Protein AF-A0A8K1DBE3-F1 (afdb_monomer)

pLDDT: mean 84.12, std 10.94, range [48.41, 96.62]

Organism: NCBI:txid364589

Secondary structure (DSSP, 8-state):
--HHHHHHHHHHHS-HHHHHHHHHHIIIII---SS--S-HHHHHHS--GGGS---PPEE--B-TTT-PBPPPEEEEEEETTEEEEEETTEEEEEEGGG-

Foldseek 3Di:
DDPVVVVVVVVVPDDPVVVVVVVCCCQAPVDADPVGRHGNVCVVPVPPPVQPPPFADFDWFQDPVPRDTDDTFTWRDDDPQWTWTQDPVGIDIDGPVRD

Radius of gyration: 21.19 Å; Cα contacts (8 Å, |Δi|>4): 107; chains: 1; bounding box: 38×29×62 Å

InterPro domains:
  IPR036862 Integrase, C-terminal domain superfamily, retroviral [G3DSA:2.30.30.10] (52-99)
  IPR036862 Integrase, C-terminal domain superfamily, retroviral [SSF50122] (53-99)

Nearest PDB structures (foldseek):
  8w34-assembly1_L  TM=8.075E-01  e=1.621E-01  Human immunodeficiency virus 1
  6rwl-assembly1_B  TM=4.869E-01  e=1.457E-02  Simian immunodeficiency virus
  6rwo-assembly1_B  TM=4.615E-01  e=1.549E-02  Simian immunodeficiency virus
  6rwo-assembly1_D  TM=4.485E-01  e=1.753E-02  Simian immunodeficiency virus
  6rwl-assembly1_D  TM=4.695E-01  e=2.388E-02  Simian immunodeficiency virus

Sequence (99 aa):
MTVLSQQQRVLKTEPPSIRLVKALFTMNFLNCSFESLNPPIVRHFGKSKQLTLEEKPPVLIKDPETGRMECPHDLVTWGRGYSCVSTPTGLRWFPAKWV

Structure (mmCIF, N/CA/C/O backbone):
data_AF-A0A8K1DBE3-F1
#
_entry.id   AF-A0A8K1DBE3-F1
#
loop_
_atom_site.group_PDB
_atom_site.id
_atom_site.type_symbol
_atom_site.label_atom_id
_atom_site.label_alt_id
_atom_site.label_comp_id
_atom_site.label_asym_id
_atom_site.label_entity_id
_atom_site.l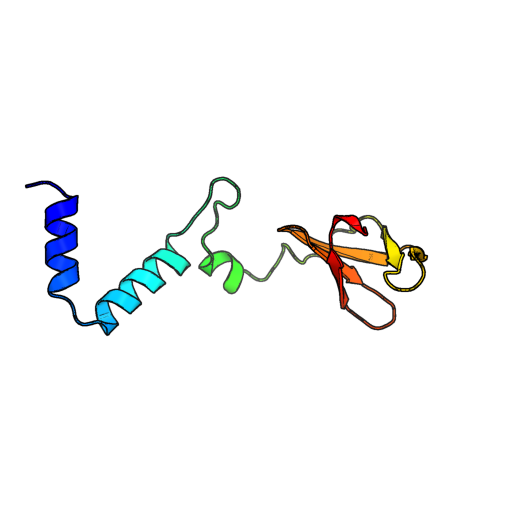abel_seq_id
_atom_site.pdbx_PDB_ins_code
_atom_site.Cartn_x
_atom_site.Cartn_y
_atom_site.Cartn_z
_atom_site.occupancy
_atom_site.B_iso_or_equiv
_atom_site.auth_seq_id
_atom_site.auth_comp_id
_atom_site.auth_asym_id
_atom_site.auth_atom_id
_atom_site.pdbx_PDB_model_num
ATOM 1 N N . MET A 1 1 ? -13.093 -16.774 33.304 1.00 61.81 1 MET A N 1
ATOM 2 C CA . MET A 1 1 ? -13.625 -15.962 32.182 1.00 61.81 1 MET A CA 1
ATOM 3 C C . MET A 1 1 ? -12.478 -15.758 31.204 1.00 61.81 1 MET A C 1
ATOM 5 O O . MET A 1 1 ? -11.407 -15.388 31.663 1.00 61.81 1 MET A O 1
ATOM 9 N N . THR A 1 2 ? -12.627 -16.070 29.916 1.00 85.69 2 THR A N 1
ATOM 10 C CA . THR A 1 2 ? -11.527 -15.889 28.949 1.00 85.69 2 THR A CA 1
ATOM 11 C C . THR A 1 2 ? -11.413 -14.419 28.546 1.00 85.69 2 THR A C 1
ATOM 13 O O . THR A 1 2 ? -12.423 -13.711 28.513 1.00 85.69 2 THR A O 1
ATOM 16 N N . VAL A 1 3 ? -10.211 -13.961 28.188 1.00 81.38 3 VAL A N 1
ATOM 17 C CA . VAL A 1 3 ? -9.984 -12.592 27.681 1.00 81.38 3 VAL A CA 1
ATOM 18 C C . VAL A 1 3 ? -10.943 -12.268 26.527 1.00 81.38 3 VAL A C 1
ATOM 20 O O . VAL A 1 3 ? -11.546 -11.197 26.493 1.00 81.38 3 VAL A O 1
ATOM 23 N N . LEU A 1 4 ? -11.183 -13.239 25.641 1.00 77.44 4 LEU A N 1
ATOM 24 C CA . LEU A 1 4 ? -12.110 -13.109 24.518 1.00 77.44 4 LEU A CA 1
ATOM 25 C C . LEU A 1 4 ? -13.554 -12.831 24.969 1.00 77.44 4 LEU A C 1
ATOM 27 O O . LEU A 1 4 ? -14.210 -11.935 24.439 1.00 77.44 4 LEU A O 1
ATOM 31 N N . SER A 1 5 ? -14.040 -13.555 25.982 1.00 77.69 5 SER A N 1
ATOM 32 C CA . SER A 1 5 ? -15.397 -13.363 26.515 1.00 77.69 5 SER A CA 1
ATOM 33 C C . SER A 1 5 ? -15.583 -12.000 27.199 1.00 77.69 5 SER A C 1
ATOM 35 O O . SER A 1 5 ? -16.646 -11.388 27.081 1.00 77.69 5 SER A O 1
ATOM 37 N N . GLN A 1 6 ? -14.536 -11.469 27.843 1.00 77.75 6 GLN A N 1
ATOM 38 C CA . GLN A 1 6 ? -14.535 -10.105 28.380 1.00 77.75 6 GLN A CA 1
ATOM 39 C C . GLN A 1 6 ? -14.565 -9.061 27.261 1.00 77.75 6 GLN A C 1
ATOM 41 O O . GLN A 1 6 ? -15.373 -8.134 27.326 1.00 77.75 6 GLN A O 1
ATOM 46 N N . GLN A 1 7 ? -13.751 -9.226 26.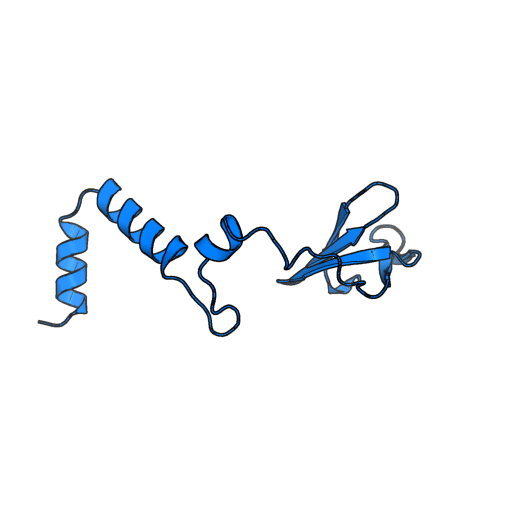214 1.00 76.06 7 GLN A N 1
ATOM 47 C CA . GLN A 1 7 ? -13.723 -8.286 25.091 1.00 76.06 7 GLN A CA 1
ATOM 48 C C . GLN A 1 7 ? -15.054 -8.245 24.337 1.00 76.06 7 GLN A C 1
ATOM 50 O O . GLN A 1 7 ? -15.560 -7.163 24.048 1.00 76.06 7 GLN A O 1
ATOM 55 N N . GLN A 1 8 ? -15.675 -9.400 24.083 1.00 77.56 8 GLN A N 1
ATOM 56 C CA . GLN A 1 8 ? -16.993 -9.449 23.448 1.00 77.56 8 GLN A CA 1
ATOM 57 C C . GLN A 1 8 ? -18.070 -8.750 24.283 1.00 77.56 8 GLN A C 1
ATOM 59 O O . GLN A 1 8 ? -18.953 -8.106 23.720 1.00 77.56 8 GLN A O 1
ATOM 64 N N . ARG A 1 9 ? -18.003 -8.847 25.617 1.00 78.12 9 ARG A N 1
ATOM 65 C CA . ARG A 1 9 ? -18.940 -8.150 26.506 1.00 78.12 9 ARG A CA 1
ATOM 66 C C . ARG A 1 9 ? -18.769 -6.633 26.426 1.00 78.12 9 ARG A C 1
ATOM 68 O O . ARG A 1 9 ? -19.763 -5.935 26.278 1.00 78.12 9 ARG A O 1
ATOM 75 N N . VAL A 1 10 ? -17.527 -6.147 26.449 1.00 74.81 10 VAL A N 1
ATOM 76 C CA . VAL A 1 10 ? -17.207 -4.712 26.324 1.00 74.81 10 VAL A CA 1
ATOM 77 C C . VAL A 1 10 ? -17.652 -4.161 24.965 1.00 74.81 10 VAL A C 1
ATOM 79 O O . VAL A 1 10 ? -18.293 -3.116 24.901 1.00 74.81 10 VAL A O 1
ATOM 82 N N . LEU A 1 11 ? -17.406 -4.894 23.874 1.00 74.00 11 LEU A N 1
ATOM 83 C CA . LEU A 1 11 ? -17.820 -4.480 22.528 1.00 74.00 11 LEU A CA 1
ATOM 84 C C . LEU A 1 11 ? -19.343 -4.394 22.360 1.00 74.00 11 LEU A C 1
ATOM 86 O O . LEU A 1 11 ? -19.814 -3.610 21.541 1.00 74.00 11 LEU A O 1
ATOM 90 N N . LYS A 1 12 ? -20.117 -5.189 23.109 1.00 76.75 12 LYS A N 1
ATOM 91 C CA . LYS A 1 12 ? -21.589 -5.146 23.075 1.00 76.75 12 LYS A CA 1
ATOM 92 C C . LYS A 1 12 ? -22.171 -3.948 23.827 1.00 76.75 12 LYS A C 1
ATOM 94 O O . LYS A 1 12 ? -23.294 -3.560 23.534 1.00 76.75 12 LYS A O 1
ATOM 99 N N . THR A 1 13 ? -21.429 -3.376 24.774 1.00 85.25 13 THR A N 1
ATOM 100 C CA . THR A 1 13 ? -21.890 -2.245 25.596 1.00 85.25 13 THR A CA 1
ATOM 101 C C . THR A 1 13 ? -21.490 -0.878 25.046 1.00 85.25 13 THR A C 1
ATOM 103 O O . THR A 1 13 ? -22.029 0.132 25.483 1.00 85.25 13 THR A O 1
ATOM 106 N N . GLU A 1 14 ? -20.546 -0.819 24.104 1.00 89.75 14 GLU A N 1
ATOM 107 C CA . GLU A 1 14 ? -20.038 0.453 23.588 1.00 89.75 14 GLU A CA 1
ATOM 108 C C . GLU A 1 14 ? -20.893 1.034 22.455 1.00 89.75 14 GLU A C 1
ATOM 110 O O . GLU A 1 14 ? -21.329 0.292 21.566 1.00 89.75 14 GLU A O 1
ATOM 115 N N . PRO A 1 15 ? -21.063 2.372 22.411 1.00 94.56 15 PRO A N 1
ATOM 116 C CA . PRO A 1 15 ? -21.674 3.038 21.27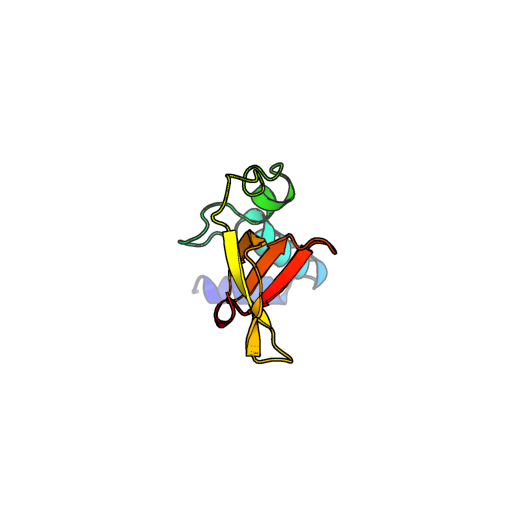1 1.00 94.56 15 PRO A CA 1
ATOM 117 C C . PRO A 1 15 ? -20.936 2.707 19.961 1.00 94.56 15 PRO A C 1
ATOM 119 O O . PRO A 1 15 ? -19.703 2.591 19.963 1.00 94.56 15 PRO A O 1
ATOM 122 N N . PRO A 1 16 ? -21.642 2.619 18.816 1.00 93.19 16 PRO A N 1
ATOM 123 C CA . PRO A 1 16 ? -21.022 2.324 17.522 1.00 93.19 16 PRO A CA 1
ATOM 124 C C . PRO A 1 16 ? -19.852 3.250 17.160 1.00 93.19 16 PRO A C 1
ATOM 126 O O . PRO A 1 16 ? -18.855 2.793 16.604 1.00 93.19 16 PRO A O 1
ATOM 129 N N . SER A 1 17 ? -19.931 4.532 17.526 1.00 95.44 17 SER A N 1
ATOM 130 C CA . SER A 1 17 ? -18.871 5.519 17.289 1.00 95.44 17 SER A CA 1
ATOM 131 C C . SER A 1 17 ? -17.579 5.193 18.042 1.00 95.44 17 SER A C 1
ATOM 133 O O . SER A 1 17 ? -16.499 5.260 17.462 1.00 95.44 17 SER A O 1
ATOM 135 N N . ILE A 1 18 ? -17.672 4.775 19.306 1.00 93.88 18 ILE A N 1
ATOM 136 C CA . ILE A 1 18 ? -16.507 4.401 20.120 1.00 93.88 18 ILE A CA 1
ATOM 137 C C . ILE A 1 18 ? -15.839 3.148 19.555 1.00 93.88 18 ILE A C 1
ATOM 139 O O . ILE A 1 18 ? -14.613 3.094 19.436 1.00 93.88 18 ILE A O 1
ATOM 143 N N . ARG A 1 19 ? -16.642 2.168 19.127 1.00 91.19 19 ARG A N 1
ATOM 144 C CA . ARG A 1 19 ? -16.138 0.961 18.459 1.00 91.19 19 ARG A CA 1
ATOM 145 C C . ARG A 1 19 ? -15.395 1.309 17.170 1.00 91.19 19 ARG A C 1
ATOM 147 O O . ARG A 1 19 ? -14.318 0.769 16.928 1.00 91.19 19 ARG A O 1
ATOM 154 N N . LEU A 1 20 ? -15.945 2.228 16.376 1.00 94.81 20 LEU A N 1
ATOM 155 C CA . LEU A 1 20 ? -15.317 2.698 15.145 1.00 94.81 20 LEU A CA 1
ATOM 156 C C . LEU A 1 20 ? -13.997 3.427 15.423 1.00 94.81 20 LEU A C 1
ATOM 158 O O . LEU A 1 20 ? -12.997 3.119 14.781 1.00 94.81 20 LEU A O 1
ATOM 162 N N . VAL A 1 21 ? -13.963 4.340 16.397 1.00 96.62 21 VAL A N 1
ATOM 163 C CA . VAL A 1 21 ? -12.738 5.067 16.772 1.00 96.62 21 VAL A CA 1
ATOM 164 C C . VAL A 1 21 ? -11.639 4.101 17.204 1.00 96.62 21 VAL A C 1
ATOM 166 O O . VAL A 1 21 ? -10.510 4.219 16.736 1.00 96.62 21 VAL A O 1
ATOM 169 N N . LYS A 1 22 ? -11.962 3.098 18.028 1.00 94.31 22 LYS A N 1
ATOM 170 C CA . LYS A 1 22 ? -10.992 2.071 18.436 1.00 94.31 22 LYS A CA 1
ATOM 171 C C . LYS A 1 22 ? -10.492 1.247 17.255 1.00 94.31 22 LYS A C 1
ATOM 173 O O . LYS A 1 22 ? -9.289 1.042 17.133 1.00 94.31 22 LYS A O 1
ATOM 178 N N . ALA A 1 23 ? -11.390 0.818 16.368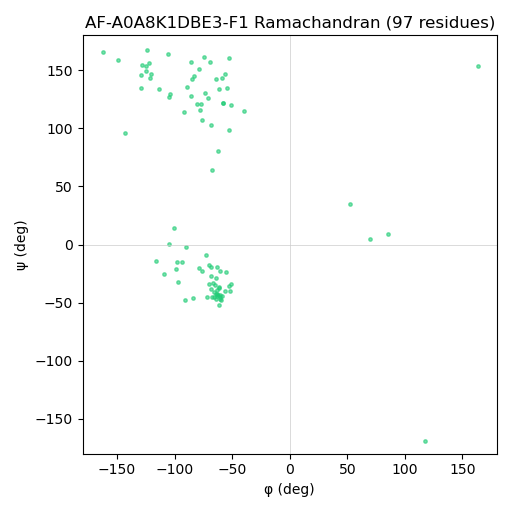 1.00 94.31 23 ALA A N 1
ATOM 179 C CA . ALA A 1 23 ? -11.012 0.073 15.172 1.00 94.31 23 ALA A CA 1
ATOM 180 C C . ALA A 1 23 ? -10.078 0.897 14.273 1.00 94.31 23 ALA A C 1
ATOM 182 O O . ALA A 1 23 ? -9.029 0.407 13.863 1.00 94.31 23 ALA A O 1
ATOM 183 N N . LEU A 1 24 ? -10.413 2.164 14.015 1.00 96.38 24 LEU A N 1
ATOM 184 C CA . LEU A 1 24 ? -9.578 3.075 13.232 1.00 96.38 24 LEU A CA 1
ATOM 185 C C . LEU A 1 24 ? -8.232 3.335 13.910 1.00 96.38 24 LEU A C 1
ATOM 187 O O . LEU A 1 24 ? -7.214 3.376 13.222 1.00 96.38 24 LEU A O 1
ATOM 191 N N . PHE A 1 25 ? -8.202 3.476 15.234 1.00 95.88 25 PHE A N 1
ATOM 192 C CA . PHE A 1 25 ? -6.957 3.651 15.973 1.00 95.88 25 PHE A CA 1
ATOM 193 C C . PHE A 1 25 ? -6.039 2.438 15.793 1.00 95.88 25 PHE A C 1
ATOM 195 O O . PHE A 1 25 ? -4.900 2.580 15.353 1.00 95.88 25 PHE A O 1
ATOM 202 N N . THR A 1 26 ? -6.553 1.229 16.032 1.00 95.12 26 THR A N 1
ATOM 203 C CA . THR A 1 26 ? -5.782 -0.001 15.833 1.00 95.12 26 THR A CA 1
ATOM 204 C C . THR A 1 26 ? -5.321 -0.142 14.383 1.00 95.12 26 THR A C 1
ATOM 206 O O . THR A 1 26 ? -4.140 -0.373 14.145 1.00 95.12 26 THR A O 1
ATOM 209 N N . MET A 1 27 ? -6.212 0.059 13.406 1.00 93.81 27 MET A N 1
ATOM 210 C CA . MET A 1 27 ? -5.887 -0.106 11.985 1.00 93.81 27 MET A CA 1
ATOM 211 C C . MET A 1 27 ? -4.851 0.899 11.469 1.00 93.81 27 MET A C 1
ATOM 213 O O . MET A 1 27 ? -4.061 0.534 10.605 1.00 93.81 27 MET A O 1
ATOM 217 N N . ASN A 1 28 ? -4.844 2.143 11.958 1.00 94.62 28 ASN A N 1
ATOM 218 C CA . ASN A 1 28 ? -3.977 3.194 11.414 1.00 94.62 28 ASN A CA 1
ATOM 219 C C . ASN A 1 28 ? -2.677 3.394 12.203 1.00 94.62 28 ASN A C 1
ATOM 221 O O . ASN A 1 28 ? -1.661 3.751 11.605 1.00 94.62 28 ASN A O 1
ATOM 225 N N . PHE A 1 29 ? -2.696 3.171 13.521 1.00 93.44 29 PHE A N 1
ATOM 226 C CA . PHE A 1 29 ? -1.571 3.489 14.407 1.00 93.44 29 PHE A CA 1
ATOM 227 C C . PHE A 1 29 ? -0.841 2.256 14.937 1.00 93.44 29 PHE A C 1
ATOM 229 O O . PHE A 1 29 ? 0.336 2.364 15.264 1.00 93.44 29 PHE A O 1
ATOM 236 N N . LEU A 1 30 ? -1.514 1.102 15.020 1.00 92.06 30 LEU A N 1
ATOM 237 C CA . LEU A 1 30 ? -0.947 -0.114 15.621 1.00 92.06 30 LEU A CA 1
ATOM 238 C C . LEU A 1 30 ? -0.783 -1.273 14.629 1.00 92.06 30 LEU A C 1
ATOM 240 O O . LEU A 1 30 ? -0.116 -2.253 14.947 1.00 92.06 30 LEU A O 1
ATOM 244 N N . ASN A 1 31 ? -1.410 -1.198 13.454 1.00 91.62 31 ASN A N 1
ATOM 245 C CA . ASN A 1 31 ? -1.373 -2.271 12.470 1.00 91.62 31 ASN A CA 1
ATOM 246 C C . ASN A 1 31 ? -0.029 -2.287 11.735 1.00 91.62 31 ASN A C 1
ATOM 248 O O . ASN A 1 31 ? 0.222 -1.440 10.878 1.00 91.62 31 ASN A O 1
ATOM 252 N N . CYS A 1 32 ? 0.800 -3.273 12.054 1.00 86.69 32 CYS A N 1
ATOM 253 C CA . CYS A 1 32 ? 2.050 -3.563 11.364 1.00 86.69 32 CYS A CA 1
ATOM 254 C C . CYS A 1 32 ? 2.021 -5.001 10.834 1.00 86.69 32 CYS A C 1
ATOM 256 O O . CYS A 1 32 ? 1.307 -5.858 11.353 1.00 86.69 32 CYS A O 1
ATOM 258 N N . SER A 1 33 ? 2.814 -5.267 9.802 1.00 84.12 33 SER A N 1
ATOM 259 C CA . SER A 1 33 ? 2.971 -6.600 9.202 1.00 84.12 33 SER A CA 1
ATOM 260 C C . SER A 1 33 ? 4.440 -7.002 9.204 1.00 84.12 33 SER A C 1
ATOM 262 O O . SER A 1 33 ? 5.307 -6.156 9.426 1.00 84.12 33 SER A O 1
ATOM 264 N N . PHE A 1 34 ? 4.726 -8.274 8.934 1.00 80.38 34 PHE A N 1
ATOM 265 C CA . PHE A 1 34 ? 6.104 -8.742 8.804 1.00 80.38 34 PHE A CA 1
ATOM 266 C C . PHE A 1 34 ? 6.833 -8.029 7.652 1.00 80.38 34 PHE A C 1
ATOM 268 O O . PHE A 1 34 ? 7.990 -7.645 7.783 1.00 80.38 34 PHE A O 1
ATOM 275 N N . GLU A 1 35 ? 6.126 -7.766 6.552 1.00 81.19 35 GLU A N 1
ATOM 276 C CA . GLU A 1 35 ? 6.649 -7.097 5.359 1.00 81.19 35 GLU A CA 1
ATOM 277 C C . GLU A 1 35 ? 6.740 -5.570 5.513 1.00 81.19 35 GLU A C 1
ATOM 279 O O . GLU A 1 35 ? 7.465 -4.905 4.775 1.00 81.19 35 GLU A O 1
ATOM 284 N N . SER A 1 36 ? 5.992 -4.989 6.455 1.00 80.44 36 SER A N 1
ATOM 285 C CA . SER A 1 36 ? 5.975 -3.550 6.726 1.00 80.44 36 SER A CA 1
ATOM 286 C C . SER A 1 36 ? 5.831 -3.299 8.218 1.00 80.44 36 SER A C 1
ATOM 288 O O . SER A 1 36 ? 4.717 -3.245 8.751 1.00 80.44 36 SER A O 1
ATOM 290 N N . LEU A 1 37 ? 6.977 -3.083 8.863 1.00 84.25 37 LEU A N 1
ATOM 291 C CA . LEU A 1 37 ? 7.078 -2.784 10.293 1.00 84.25 37 LEU A CA 1
ATOM 292 C C . LEU A 1 37 ? 6.510 -1.406 10.659 1.00 84.25 37 LEU A C 1
ATOM 294 O O . LEU A 1 37 ? 6.191 -1.160 11.818 1.00 84.25 37 LEU A O 1
ATOM 298 N N . ASN A 1 38 ? 6.371 -0.510 9.681 1.00 87.44 38 ASN A N 1
ATOM 299 C CA . ASN A 1 38 ? 5.819 0.821 9.898 1.00 87.44 38 ASN A CA 1
ATOM 300 C C . ASN A 1 38 ? 4.285 0.795 9.818 1.00 87.44 38 ASN A C 1
ATOM 302 O O . ASN A 1 38 ? 3.750 0.340 8.798 1.00 87.44 38 ASN A O 1
ATOM 306 N N . PRO A 1 39 ? 3.572 1.331 10.827 1.00 90.06 39 PRO A N 1
ATOM 307 C CA . PRO A 1 39 ? 2.124 1.447 10.766 1.00 90.06 39 PRO A CA 1
ATOM 308 C C . PRO A 1 39 ? 1.697 2.497 9.724 1.00 90.06 39 PRO A C 1
ATOM 310 O O . PRO A 1 39 ? 2.472 3.411 9.409 1.00 90.06 39 PRO A O 1
ATOM 313 N N . PRO A 1 40 ? 0.459 2.425 9.192 1.00 90.56 40 PRO A N 1
ATOM 314 C CA . PRO A 1 40 ? -0.026 3.319 8.138 1.00 90.56 40 PRO A CA 1
ATOM 315 C C . PRO A 1 40 ? 0.169 4.813 8.412 1.00 90.56 40 PRO A C 1
ATOM 317 O O . PRO A 1 40 ? 0.458 5.566 7.480 1.00 90.56 40 PRO A O 1
ATOM 320 N N . ILE A 1 41 ? 0.070 5.235 9.675 1.00 91.31 41 ILE A N 1
ATOM 321 C CA . ILE A 1 41 ? 0.293 6.619 10.104 1.00 91.31 41 ILE A CA 1
ATOM 322 C C . ILE A 1 41 ? 1.678 7.153 9.710 1.00 91.31 41 ILE A C 1
ATOM 324 O O . ILE A 1 41 ? 1.796 8.286 9.240 1.00 91.31 41 ILE A O 1
ATOM 328 N N . VAL A 1 42 ? 2.719 6.320 9.823 1.00 88.62 42 VAL A N 1
ATOM 329 C CA . VAL A 1 42 ? 4.097 6.692 9.477 1.00 88.62 42 VAL A CA 1
ATOM 330 C C . VAL A 1 42 ? 4.226 6.887 7.972 1.00 88.62 42 VAL A C 1
ATOM 332 O O . VAL A 1 42 ? 4.888 7.820 7.539 1.00 88.62 42 VAL A O 1
ATOM 335 N N . ARG A 1 43 ? 3.552 6.067 7.158 1.00 81.56 43 ARG A N 1
ATOM 336 C CA . ARG A 1 43 ? 3.545 6.231 5.695 1.00 81.56 43 ARG A CA 1
ATOM 337 C C . ARG A 1 43 ? 2.752 7.460 5.244 1.00 81.56 43 ARG A C 1
ATOM 339 O O . ARG A 1 43 ? 3.097 8.057 4.233 1.00 81.56 43 ARG A O 1
ATOM 346 N N . HIS A 1 44 ? 1.682 7.811 5.955 1.00 87.00 44 HIS A N 1
ATOM 347 C CA . HIS A 1 44 ? 0.838 8.952 5.602 1.00 87.00 44 HIS A CA 1
ATOM 348 C C . HIS A 1 44 ? 1.529 10.294 5.878 1.00 87.00 44 HIS A C 1
ATOM 350 O O . HIS A 1 44 ? 1.504 11.180 5.030 1.00 87.00 44 HIS A O 1
ATOM 356 N N . PHE A 1 45 ? 2.164 10.437 7.047 1.00 87.19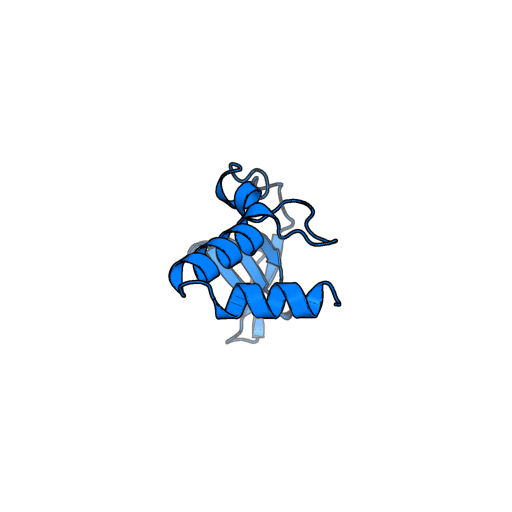 45 PHE A N 1
ATOM 357 C CA . PHE A 1 45 ? 2.811 11.689 7.463 1.00 87.19 45 PHE A CA 1
ATOM 358 C C . PHE A 1 45 ? 4.322 11.722 7.226 1.00 87.19 45 PHE A C 1
ATOM 360 O O . PHE A 1 45 ? 4.921 12.797 7.147 1.00 87.19 45 PHE A O 1
ATOM 367 N N . GLY A 1 46 ? 4.960 10.561 7.105 1.00 80.56 46 GLY A N 1
ATOM 368 C CA . GLY A 1 46 ? 6.353 10.459 6.710 1.00 80.56 46 GLY A CA 1
ATOM 369 C C . GLY A 1 46 ? 6.477 10.879 5.257 1.00 80.56 46 GLY A C 1
ATOM 370 O O . GLY A 1 46 ? 6.134 10.106 4.366 1.00 80.56 46 GLY A O 1
ATOM 371 N N . LYS A 1 47 ? 6.960 12.109 5.022 1.00 60.59 47 LYS A N 1
ATOM 372 C CA . LYS A 1 47 ? 7.346 12.606 3.693 1.00 60.59 47 LYS A CA 1
ATOM 373 C C . LYS A 1 47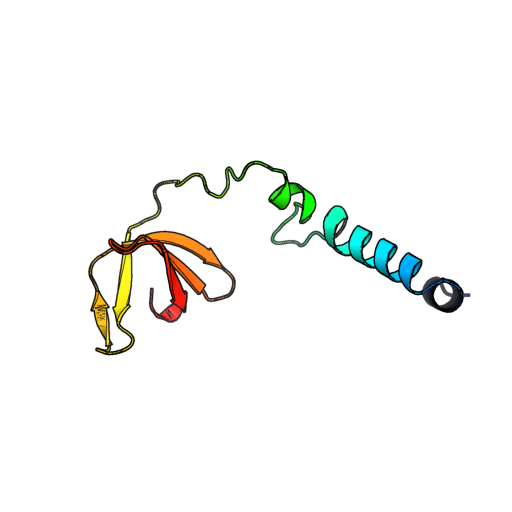 ? 8.042 11.474 2.943 1.00 60.59 47 LYS A C 1
ATOM 375 O O . LYS A 1 47 ? 9.082 10.984 3.384 1.00 60.59 47 LYS A O 1
ATOM 380 N N . SER A 1 48 ? 7.407 11.023 1.869 1.00 56.31 48 SER A N 1
ATOM 381 C CA . SER A 1 48 ? 7.672 9.777 1.162 1.00 56.31 48 SER A CA 1
ATOM 382 C C . SER A 1 48 ? 9.081 9.733 0.572 1.00 56.31 48 SER A C 1
ATOM 384 O O . SER A 1 48 ? 9.262 9.906 -0.628 1.00 56.31 48 SER A O 1
ATOM 386 N N . LYS A 1 49 ? 10.090 9.426 1.395 1.00 53.62 49 LYS A N 1
ATOM 387 C CA . LYS A 1 49 ? 11.404 9.006 0.897 1.00 53.62 49 LYS A CA 1
ATOM 388 C C . LYS A 1 49 ? 11.311 7.684 0.125 1.00 53.62 49 LYS A C 1
ATOM 390 O O . LYS A 1 49 ? 12.160 7.430 -0.701 1.00 53.62 49 LYS A O 1
ATOM 395 N N . GLN A 1 50 ? 10.256 6.881 0.287 1.00 53.50 50 GLN A N 1
ATOM 396 C CA . GLN A 1 50 ? 10.007 5.707 -0.574 1.00 53.50 50 GLN A CA 1
ATOM 397 C C . GLN A 1 50 ? 9.592 6.059 -2.015 1.00 53.50 50 GLN A C 1
ATOM 399 O O . GLN A 1 50 ? 9.651 5.198 -2.887 1.00 53.50 50 GLN A O 1
ATOM 404 N N . LEU A 1 51 ? 9.159 7.303 -2.255 1.00 51.94 51 LEU A N 1
ATOM 405 C CA . LEU A 1 51 ? 8.974 7.876 -3.591 1.00 51.94 51 LEU A CA 1
ATOM 406 C C . LEU A 1 51 ? 10.146 8.788 -3.966 1.00 51.94 51 LEU A C 1
ATOM 408 O O . LEU A 1 51 ? 10.026 9.553 -4.922 1.00 51.94 51 LEU A O 1
ATOM 412 N N . THR A 1 52 ? 11.273 8.742 -3.234 1.00 48.41 52 THR A N 1
ATOM 413 C CA . THR A 1 52 ? 12.500 9.142 -3.920 1.00 48.41 52 THR A CA 1
ATOM 414 C C . THR A 1 52 ? 12.597 8.208 -5.104 1.00 48.41 52 THR A C 1
ATOM 416 O O . THR A 1 52 ? 12.477 6.987 -4.973 1.00 48.41 52 THR A O 1
ATOM 419 N N . LEU A 1 53 ? 12.642 8.831 -6.270 1.00 53.69 53 LEU A N 1
ATOM 420 C CA . LEU A 1 53 ? 12.870 8.212 -7.553 1.00 53.69 53 LEU A CA 1
ATOM 421 C C . LEU A 1 53 ? 14.325 7.729 -7.503 1.00 53.69 53 LEU A C 1
ATOM 423 O O . LEU A 1 53 ? 15.194 8.285 -8.156 1.00 53.69 53 LEU A O 1
ATOM 427 N N . GLU A 1 54 ? 14.618 6.779 -6.605 1.00 56.97 54 GLU A N 1
ATOM 428 C CA . GLU A 1 54 ? 15.769 5.911 -6.763 1.00 56.97 54 GLU A CA 1
ATOM 429 C C . GLU A 1 54 ? 15.619 5.392 -8.180 1.00 56.97 54 GLU A C 1
ATOM 431 O O . GLU A 1 54 ? 14.542 4.887 -8.513 1.00 56.97 54 GLU A O 1
ATOM 436 N N . GLU A 1 55 ? 16.609 5.673 -9.024 1.00 61.19 55 GLU A N 1
ATOM 437 C CA . GLU A 1 55 ? 16.566 5.375 -10.449 1.00 61.19 55 GLU A CA 1
ATOM 438 C C . GLU A 1 55 ? 16.225 3.896 -10.617 1.00 61.19 55 GLU A C 1
ATOM 440 O O . GLU A 1 55 ? 17.043 2.997 -10.419 1.00 61.19 55 GLU A O 1
ATOM 445 N N . LYS A 1 56 ? 14.949 3.638 -10.884 1.00 75.00 56 LYS A N 1
ATOM 446 C CA . LYS A 1 56 ? 14.429 2.300 -11.087 1.00 75.00 56 LYS A CA 1
ATOM 447 C C . LYS A 1 56 ? 14.701 1.934 -12.535 1.00 75.00 56 LYS A C 1
ATOM 449 O O . LYS A 1 56 ? 14.645 2.808 -13.401 1.00 75.00 56 LYS A O 1
ATOM 454 N N . PRO A 1 57 ? 14.995 0.656 -12.811 1.00 82.19 57 PRO A N 1
ATOM 455 C CA . PRO A 1 57 ? 15.300 0.239 -14.165 1.00 82.19 57 PRO A CA 1
ATOM 456 C C . PRO A 1 57 ? 14.116 0.562 -15.088 1.00 82.19 57 PRO A C 1
ATOM 458 O O . PRO A 1 57 ? 12.959 0.434 -14.664 1.00 82.19 57 PRO A O 1
ATOM 461 N N . PRO A 1 58 ? 14.383 0.961 -16.339 1.00 87.50 58 PRO A N 1
ATOM 462 C CA . PRO A 1 58 ? 13.331 1.094 -17.326 1.00 87.50 58 PRO A CA 1
ATOM 463 C C . PRO A 1 58 ? 12.720 -0.284 -17.605 1.00 87.50 58 PRO A C 1
ATOM 465 O O . PRO A 1 58 ? 13.421 -1.299 -17.639 1.00 87.50 58 PRO A O 1
ATOM 468 N N . VAL A 1 59 ? 11.408 -0.319 -17.806 1.00 90.19 59 VAL A N 1
ATOM 469 C CA . VAL A 1 59 ? 10.637 -1.546 -18.015 1.00 90.19 59 VAL A CA 1
ATOM 470 C C . VAL A 1 59 ? 9.904 -1.508 -19.34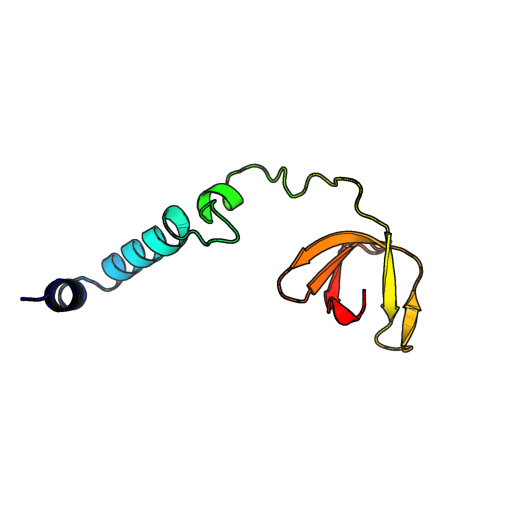8 1.00 90.19 59 VAL A C 1
ATOM 472 O O . VAL A 1 59 ? 9.428 -0.457 -19.773 1.00 90.19 59 VAL A O 1
ATOM 475 N N . LEU A 1 60 ? 9.821 -2.656 -20.017 1.00 91.44 60 LEU A N 1
ATOM 476 C CA . LEU A 1 60 ? 9.062 -2.801 -21.256 1.00 91.44 60 LEU A CA 1
ATOM 477 C C . LEU A 1 60 ? 7.630 -3.192 -20.911 1.00 91.44 60 LEU A C 1
ATOM 479 O O . LEU A 1 60 ? 7.417 -4.069 -20.084 1.00 91.44 60 LEU A O 1
ATOM 483 N N . ILE A 1 61 ? 6.651 -2.572 -21.558 1.00 89.06 61 ILE A N 1
ATOM 484 C CA . ILE A 1 61 ? 5.242 -2.802 -21.234 1.00 89.06 61 ILE A CA 1
ATOM 485 C C . ILE A 1 61 ? 4.565 -3.495 -22.396 1.00 89.06 61 ILE A C 1
ATOM 487 O O . ILE A 1 61 ? 4.708 -3.083 -23.539 1.00 89.06 61 ILE A O 1
ATOM 491 N N . LYS A 1 62 ? 3.790 -4.535 -22.118 1.00 89.62 62 LYS A N 1
ATOM 492 C CA . LYS A 1 62 ? 2.938 -5.158 -23.120 1.00 89.62 62 LYS A CA 1
ATOM 493 C C . LYS A 1 62 ? 1.685 -4.310 -23.344 1.00 89.62 62 LYS A C 1
ATOM 495 O O . LYS A 1 62 ? 0.848 -4.203 -22.447 1.00 89.62 62 LYS A O 1
ATOM 500 N N . ASP A 1 63 ? 1.538 -3.777 -24.551 1.00 83.75 63 ASP A N 1
ATOM 501 C CA . ASP A 1 63 ? 0.332 -3.102 -25.023 1.00 83.75 63 ASP A CA 1
ATOM 502 C C . ASP A 1 63 ? -0.863 -4.078 -24.935 1.00 83.75 63 ASP A C 1
ATOM 504 O O . ASP A 1 63 ? -0.809 -5.173 -25.514 1.00 83.75 63 ASP A O 1
ATOM 508 N N . PRO A 1 64 ? -1.934 -3.737 -24.197 1.00 79.56 64 PRO A N 1
ATOM 509 C CA . PRO A 1 64 ? -3.098 -4.604 -24.056 1.00 79.56 64 PRO A CA 1
ATOM 510 C C . PRO A 1 64 ? -3.913 -4.760 -25.347 1.00 79.56 64 PRO A C 1
ATOM 512 O O . PRO A 1 64 ? -4.568 -5.788 -25.512 1.00 79.56 64 PRO A O 1
ATOM 515 N N . GLU A 1 65 ? -3.889 -3.775 -26.245 1.00 84.25 65 GLU A N 1
ATOM 516 C CA . GLU A 1 65 ? -4.643 -3.767 -27.500 1.00 84.25 65 GLU A CA 1
ATOM 517 C C . GLU A 1 65 ? -3.897 -4.524 -28.599 1.00 84.25 65 GLU A C 1
ATOM 519 O O . GLU A 1 65 ? -4.479 -5.359 -29.293 1.00 84.25 65 GLU A O 1
ATOM 524 N N . THR A 1 66 ? -2.595 -4.270 -28.748 1.00 85.50 66 THR A N 1
ATOM 525 C CA . THR A 1 66 ? -1.798 -4.864 -29.836 1.00 85.50 66 THR A CA 1
ATOM 526 C C . THR A 1 66 ? -1.000 -6.096 -29.412 1.00 85.50 66 THR A C 1
ATOM 528 O O . THR A 1 66 ? -0.510 -6.845 -30.261 1.00 85.50 66 THR A O 1
ATOM 531 N N . GLY A 1 67 ? -0.844 -6.324 -28.105 1.00 84.75 67 GLY A N 1
ATOM 532 C CA . GLY A 1 67 ? -0.045 -7.409 -27.538 1.00 84.75 67 GLY A CA 1
ATOM 533 C C . GLY A 1 67 ? 1.465 -7.251 -27.734 1.00 84.75 67 GLY A C 1
ATOM 534 O O . GLY A 1 67 ? 2.212 -8.173 -27.394 1.00 84.75 67 GLY A O 1
ATOM 535 N N . ARG A 1 68 ? 1.917 -6.127 -28.298 1.00 87.25 68 ARG A N 1
ATOM 536 C CA . ARG A 1 68 ? 3.329 -5.839 -28.571 1.00 87.25 68 ARG A CA 1
ATOM 537 C C . ARG A 1 68 ? 4.002 -5.241 -27.343 1.00 87.25 68 ARG A C 1
ATOM 539 O O . ARG A 1 68 ? 3.338 -4.683 -26.481 1.00 87.25 68 ARG A O 1
ATOM 546 N N . MET A 1 69 ? 5.322 -5.360 -27.271 1.00 87.25 69 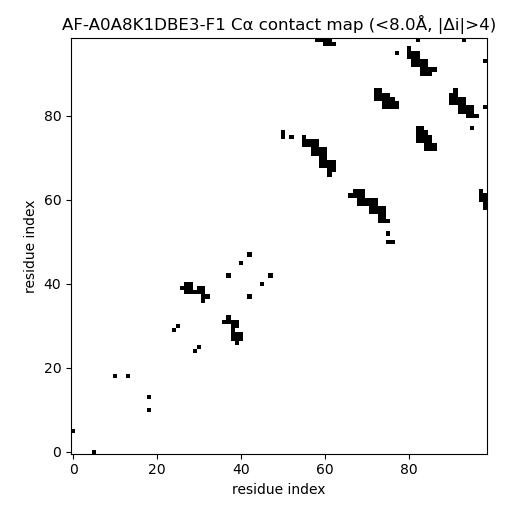MET A N 1
ATOM 547 C CA . MET A 1 69 ? 6.100 -4.664 -26.248 1.00 87.25 69 MET A CA 1
ATOM 548 C C . MET A 1 69 ? 6.308 -3.213 -26.695 1.00 87.25 69 MET A C 1
ATOM 550 O O . MET A 1 69 ? 6.854 -2.971 -27.772 1.00 87.25 69 MET A O 1
ATOM 554 N N . GLU A 1 70 ? 5.845 -2.269 -25.888 1.00 86.44 70 GLU A N 1
ATOM 555 C CA . GLU A 1 70 ? 6.120 -0.842 -26.007 1.00 86.44 70 GLU A CA 1
ATOM 556 C C . GLU A 1 70 ? 7.549 -0.529 -25.540 1.00 86.44 70 GLU A C 1
ATOM 558 O O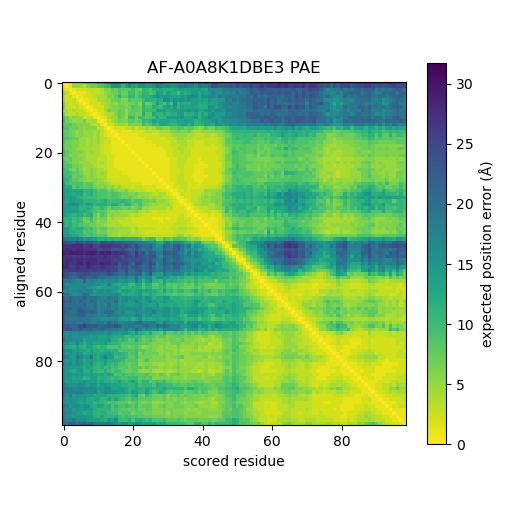 . GLU A 1 70 ? 8.195 -1.322 -24.847 1.00 86.44 70 GLU A O 1
ATOM 563 N N . CYS A 1 71 ? 8.048 0.638 -25.953 1.00 80.00 71 CYS A N 1
ATOM 564 C CA . CYS A 1 71 ? 9.362 1.154 -25.578 1.00 80.00 71 CYS A CA 1
ATOM 565 C C . CYS A 1 71 ? 9.577 1.181 -24.049 1.00 80.00 71 CYS A C 1
ATOM 567 O O . CYS A 1 71 ? 8.613 1.184 -23.284 1.00 80.00 71 CYS A O 1
ATOM 569 N N . PRO A 1 72 ? 10.838 1.239 -23.584 1.00 86.25 72 PRO A N 1
ATOM 570 C CA . PRO A 1 72 ? 11.124 1.269 -22.159 1.00 86.25 72 PRO A CA 1
ATOM 571 C C . PRO A 1 72 ? 10.524 2.512 -21.486 1.00 86.25 72 PRO A C 1
ATOM 573 O O . PRO A 1 72 ? 10.686 3.631 -21.975 1.00 86.25 72 PRO A O 1
ATOM 576 N N . HIS A 1 73 ? 9.870 2.307 -20.347 1.00 87.88 73 HIS A N 1
ATOM 577 C CA . HIS A 1 73 ? 9.298 3.350 -19.499 1.00 87.88 73 HIS A CA 1
ATOM 578 C C . HIS A 1 73 ? 9.906 3.301 -18.099 1.00 87.88 73 HIS A C 1
ATOM 580 O O . HIS A 1 73 ? 10.195 2.220 -17.588 1.00 87.88 73 HIS A O 1
ATOM 586 N N . ASP A 1 74 ? 10.055 4.451 -17.445 1.00 89.25 74 ASP A N 1
ATOM 587 C CA . ASP A 1 74 ? 10.615 4.491 -16.093 1.00 89.25 74 ASP A CA 1
ATOM 588 C C . ASP A 1 74 ? 9.622 3.903 -15.087 1.00 89.25 74 ASP A C 1
ATOM 590 O O . ASP A 1 74 ? 8.465 4.329 -14.995 1.00 89.25 74 ASP A O 1
ATOM 594 N N . LEU A 1 75 ? 10.068 2.926 -14.299 1.00 88.06 75 LEU A N 1
ATOM 595 C CA . LEU A 1 75 ? 9.246 2.325 -13.257 1.00 88.06 75 LEU A CA 1
ATOM 596 C C . LEU A 1 75 ? 9.166 3.257 -12.043 1.00 88.06 75 LEU A C 1
ATOM 598 O O . LEU A 1 75 ? 10.164 3.561 -11.406 1.00 88.06 75 LEU A O 1
ATOM 602 N N . VAL A 1 76 ? 7.962 3.670 -11.655 1.00 88.56 76 VAL A N 1
ATOM 603 C CA . VAL A 1 76 ? 7.761 4.576 -10.513 1.00 88.56 76 VAL A CA 1
ATOM 604 C C . VAL A 1 76 ? 7.552 3.798 -9.221 1.00 88.56 76 VAL A C 1
ATOM 606 O O . VAL A 1 76 ? 8.186 4.082 -8.204 1.00 88.56 76 VAL A O 1
ATOM 609 N N . THR A 1 77 ? 6.683 2.786 -9.223 1.00 88.25 77 THR A N 1
ATOM 610 C CA . THR A 1 77 ? 6.441 1.913 -8.060 1.00 88.25 77 THR A CA 1
ATOM 611 C C . THR A 1 77 ? 5.757 0.611 -8.472 1.00 88.25 77 THR A C 1
ATOM 613 O O . THR A 1 77 ? 5.237 0.512 -9.576 1.00 88.25 77 THR A O 1
ATOM 616 N N . TRP A 1 78 ? 5.740 -0.394 -7.600 1.00 89.25 78 TRP A N 1
ATOM 617 C CA . TRP A 1 78 ? 5.035 -1.657 -7.820 1.00 89.25 78 TRP A CA 1
ATOM 618 C C . TRP A 1 78 ? 4.552 -2.244 -6.495 1.00 89.25 78 TRP A C 1
ATOM 620 O O . TRP A 1 78 ? 5.060 -1.928 -5.419 1.00 89.25 78 TRP A O 1
ATOM 630 N N . GLY A 1 79 ? 3.555 -3.117 -6.570 1.00 86.75 79 GLY A N 1
ATOM 631 C CA . GLY A 1 79 ? 3.035 -3.831 -5.416 1.00 86.75 79 GLY A CA 1
ATOM 632 C C . GLY A 1 79 ? 1.670 -4.444 -5.685 1.00 86.75 79 GLY A C 1
ATOM 633 O O . GLY A 1 79 ? 0.902 -3.962 -6.513 1.00 86.75 79 GLY A O 1
ATOM 634 N N . ARG A 1 80 ? 1.357 -5.525 -4.961 1.00 88.62 80 ARG A N 1
ATOM 635 C CA . ARG A 1 80 ? 0.041 -6.196 -5.001 1.00 88.62 80 ARG A CA 1
ATOM 636 C C . ARG A 1 80 ? -0.428 -6.566 -6.421 1.00 88.62 80 ARG A C 1
ATOM 638 O O . ARG A 1 80 ? -1.618 -6.514 -6.708 1.00 88.62 80 ARG A O 1
ATOM 645 N N . GLY A 1 81 ? 0.508 -6.943 -7.295 1.00 92.25 81 GLY A N 1
ATOM 646 C CA . GLY A 1 81 ? 0.213 -7.377 -8.665 1.00 92.25 81 GLY A CA 1
ATOM 647 C C . GLY A 1 81 ? 0.091 -6.252 -9.695 1.00 92.25 81 GLY A C 1
ATOM 648 O O . GLY A 1 81 ? -0.291 -6.534 -10.829 1.00 92.25 81 GLY A O 1
ATOM 649 N N . TYR A 1 82 ? 0.439 -5.015 -9.335 1.00 92.44 82 TYR A N 1
ATOM 650 C CA . TYR A 1 82 ? 0.433 -3.866 -10.237 1.00 92.44 82 TYR A CA 1
ATOM 651 C C . TYR A 1 82 ? 1.767 -3.123 -10.218 1.00 92.44 82 TYR A C 1
ATOM 653 O O . TYR A 1 82 ? 2.479 -3.122 -9.213 1.00 92.44 82 TYR A O 1
ATOM 661 N N . SER A 1 83 ? 2.050 -2.448 -11.324 1.00 91.69 83 SER A N 1
ATOM 662 C CA . SER A 1 83 ? 3.219 -1.607 -11.546 1.00 91.69 83 SER A CA 1
ATOM 663 C C . SER A 1 83 ? 2.757 -0.252 -12.076 1.00 91.69 83 SER A C 1
ATOM 665 O O . SER A 1 83 ? 1.897 -0.183 -12.951 1.00 91.69 83 SER A O 1
ATOM 667 N N . CYS A 1 84 ? 3.305 0.827 -11.531 1.00 90.81 84 CYS A N 1
ATOM 668 C CA . CYS A 1 84 ? 3.097 2.193 -11.991 1.00 90.81 84 CYS A CA 1
ATOM 669 C C . CYS A 1 84 ? 4.343 2.652 -12.742 1.00 90.81 84 CYS A C 1
ATOM 671 O O . CYS A 1 84 ? 5.443 2.581 -12.190 1.00 90.81 84 CYS A O 1
ATOM 673 N N . VAL A 1 85 ? 4.168 3.138 -13.965 1.00 89.88 85 VAL A N 1
ATOM 674 C CA . VAL A 1 85 ? 5.253 3.591 -14.843 1.00 89.88 85 VAL A CA 1
ATOM 675 C C . VAL A 1 85 ? 5.022 5.023 -15.312 1.00 89.88 85 VAL A C 1
ATOM 677 O O . VAL A 1 85 ? 3.883 5.491 -15.391 1.00 89.88 85 VAL A O 1
ATOM 680 N N . SER A 1 86 ? 6.108 5.716 -15.632 1.00 88.06 86 SER A N 1
ATOM 681 C CA . SER A 1 86 ? 6.090 7.051 -16.216 1.00 88.06 86 SER A CA 1
ATOM 682 C C . SER A 1 86 ? 6.100 6.946 -17.737 1.00 88.06 86 SER A C 1
ATOM 684 O O . SER A 1 86 ? 7.063 6.476 -18.339 1.00 88.06 86 SER A O 1
ATOM 686 N N . THR A 1 87 ? 5.011 7.379 -18.370 1.00 86.50 87 THR A N 1
ATOM 687 C CA . THR A 1 87 ? 4.914 7.505 -19.830 1.00 86.50 87 THR A CA 1
ATOM 688 C C . THR A 1 87 ? 4.986 8.981 -20.228 1.00 86.50 87 THR A C 1
ATOM 690 O O . THR A 1 87 ? 4.712 9.844 -19.390 1.00 86.50 87 THR A O 1
ATOM 693 N N . PRO A 1 88 ? 5.234 9.314 -21.509 1.00 85.38 88 PRO A N 1
ATOM 694 C CA . PRO A 1 88 ? 5.170 10.704 -21.976 1.00 85.38 88 PRO A CA 1
ATOM 695 C C . PRO A 1 88 ? 3.826 11.398 -21.698 1.00 85.38 88 PRO A C 1
ATOM 697 O O . PRO A 1 88 ? 3.759 12.618 -21.603 1.00 85.38 88 PRO A O 1
ATOM 700 N N . THR A 1 89 ? 2.747 10.624 -21.542 1.00 87.31 89 THR A N 1
ATOM 701 C CA . THR A 1 89 ? 1.404 11.136 -21.217 1.00 87.31 89 THR A CA 1
ATOM 702 C C . THR A 1 89 ? 1.111 11.224 -19.714 1.00 87.31 89 THR A C 1
ATOM 704 O O . THR A 1 89 ? 0.020 11.637 -19.331 1.00 87.31 89 THR A O 1
ATOM 707 N N . GLY A 1 90 ? 2.052 10.809 -18.861 1.00 87.69 90 GLY A N 1
ATOM 708 C CA . GLY A 1 90 ? 1.905 10.766 -17.407 1.00 87.69 90 GLY A CA 1
ATOM 709 C C . GLY A 1 90 ? 2.006 9.359 -16.811 1.00 87.69 90 GLY A C 1
ATOM 710 O O . GLY A 1 90 ? 2.405 8.398 -17.476 1.00 87.69 90 GLY A O 1
ATOM 711 N N . LEU A 1 91 ? 1.649 9.247 -15.528 1.00 90.25 91 LEU A N 1
ATOM 712 C CA . LEU A 1 91 ? 1.699 7.993 -14.773 1.00 90.25 91 LEU A CA 1
ATOM 713 C C . LEU A 1 91 ? 0.573 7.048 -15.190 1.00 90.25 91 LEU A C 1
ATOM 715 O O . LEU A 1 91 ? -0.597 7.432 -15.200 1.00 90.25 91 LEU A O 1
ATOM 719 N N . ARG A 1 92 ? 0.921 5.794 -15.473 1.00 89.88 92 ARG A N 1
ATOM 720 C CA . ARG A 1 92 ? -0.042 4.741 -15.816 1.00 89.88 92 ARG A CA 1
ATOM 721 C C . ARG A 1 92 ? 0.181 3.499 -14.964 1.00 89.88 92 ARG A C 1
ATOM 723 O O . ARG A 1 92 ? 1.315 3.168 -14.627 1.00 89.88 92 ARG A O 1
ATOM 730 N N . TRP A 1 93 ? -0.910 2.809 -14.641 1.00 90.62 93 TRP A N 1
ATOM 731 C CA . TRP A 1 93 ? -0.897 1.554 -13.892 1.00 90.62 93 TRP A CA 1
ATOM 732 C C . TRP A 1 93 ? -1.135 0.367 -14.817 1.00 90.62 93 TRP A C 1
ATOM 734 O O . TRP A 1 93 ? -2.126 0.335 -15.543 1.00 90.62 93 TRP A O 1
ATOM 744 N N . PHE A 1 94 ? -0.266 -0.634 -14.723 1.00 90.00 94 PHE A N 1
ATOM 745 C CA . PHE A 1 94 ? -0.360 -1.885 -15.463 1.00 90.00 94 PHE A CA 1
ATOM 746 C C . PHE A 1 94 ? -0.342 -3.080 -14.505 1.00 90.00 94 PHE A C 1
ATOM 748 O O . PHE A 1 94 ? 0.283 -3.015 -13.442 1.00 90.00 94 PHE A O 1
ATOM 755 N N . PRO A 1 95 ? -1.005 -4.195 -14.849 1.00 92.25 95 PRO A N 1
ATOM 756 C CA . PRO A 1 95 ? -0.757 -5.475 -14.202 1.00 92.25 95 PRO A CA 1
ATOM 757 C C . PRO A 1 95 ? 0.733 -5.823 -14.268 1.00 92.25 95 PRO A C 1
ATOM 759 O O . PRO A 1 95 ? 1.339 -5.744 -15.331 1.00 92.25 95 PRO A O 1
ATOM 762 N N . ALA A 1 96 ? 1.312 -6.286 -13.162 1.00 90.75 96 ALA A N 1
ATOM 763 C CA . ALA A 1 96 ? 2.743 -6.594 -13.083 1.00 90.75 96 ALA A CA 1
ATOM 764 C C . ALA A 1 96 ? 3.189 -7.684 -14.076 1.00 90.75 96 ALA A C 1
ATOM 766 O O . ALA A 1 96 ? 4.348 -7.739 -14.441 1.00 90.75 96 ALA A O 1
ATOM 767 N N . LYS A 1 97 ? 2.265 -8.531 -14.544 1.00 90.25 97 LYS A N 1
ATOM 768 C CA . LYS A 1 97 ? 2.509 -9.545 -15.586 1.00 90.25 97 LYS A CA 1
ATOM 769 C C . LYS A 1 97 ? 2.676 -8.973 -17.004 1.00 90.25 97 LYS A C 1
ATOM 771 O O . LYS A 1 97 ? 2.903 -9.739 -17.936 1.00 90.25 97 LYS A O 1
ATOM 776 N N . TRP A 1 98 ? 2.409 -7.683 -17.190 1.00 88.31 98 TRP A N 1
ATOM 777 C CA . TRP A 1 98 ? 2.557 -6.971 -18.464 1.00 88.31 98 TRP A CA 1
ATOM 778 C C . TRP A 1 98 ? 3.797 -6.079 -18.479 1.00 88.31 98 TRP A C 1
ATOM 780 O O . TRP A 1 98 ? 4.015 -5.395 -19.470 1.00 88.31 98 TRP A O 1
ATOM 790 N N . VAL A 1 99 ? 4.557 -6.077 -17.386 1.00 84.00 99 VAL A N 1
ATOM 791 C CA . VAL A 1 99 ? 5.811 -5.348 -17.199 1.00 84.00 99 VAL A CA 1
ATOM 792 C C . VAL A 1 99 ? 6.958 -6.350 -17.158 1.00 84.00 99 VAL A C 1
ATOM 794 O O . VAL A 1 99 ? 6.707 -7.481 -16.679 1.00 84.00 99 VAL A O 1
#

Mean predicted aligned error: 9.41 Å

Solvent-accessible surface area (backbone atoms only — not comparable to full-atom values): 5900 Å² total; per-residue (Å²): 133,54,72,66,61,53,50,56,52,53,61,72,72,49,56,72,66,58,54,48,51,51,51,51,46,45,59,33,66,65,41,57,47,96,94,39,77,65,22,50,50,52,64,73,70,42,78,61,67,86,67,51,79,65,86,46,68,65,39,46,34,46,39,87,88,77,67,43,74,44,74,72,27,44,45,71,51,72,57,98,63,31,32,32,30,46,48,101,92,42,80,45,79,42,54,41,90,41,82